Protein AF-A0A652LG22-F1 (afdb_monomer_lite)

Foldseek 3Di:
DVVVVVLVVVLVVLVVVLVVCVVVVPDPQLNVLSVQLNVLSVVLNVLVVCCVVVVNDPVSVVVNVVSVVVNVVSVVSNVVSPDDDPPPPPDDPPDPDVVVVVD

Radius of gyration: 23.36 Å; chains: 1; bounding box: 53×58×50 Å

Sequence (103 aa):
HVHAIAAWVVCALALAMWLVLRVVDAPDDTRARARDLIVVLLAQGGIGYVQYFTGVPEILVAAHMLGSALMWIAVLRLLLSLRERPVTTPGIPAQPDAALASA

Secondary structure (DSSP, 8-state):
-HHHHHHHHHHHHHHHHHHHHHHTT--HHHHHHHHHHHHHHHHHHHHHHHHHHHT--HHHHHHHHHHHHHHHHHHHHHHHHTPPPP--PPPPPPPPPTTTTT-

pLDDT: mean 91.53, std 10.47, range [54.69, 98.44]

Structure (mmCIF, N/CA/C/O backbone):
data_AF-A0A652LG22-F1
#
_entry.id   AF-A0A652LG22-F1
#
loop_
_atom_site.group_PDB
_atom_site.id
_atom_site.type_symbol
_atom_site.label_atom_id
_atom_site.label_alt_id
_atom_site.label_comp_id
_atom_site.label_asym_id
_atom_site.label_entity_id
_atom_site.label_seq_id
_atom_site.pdbx_PDB_ins_code
_atom_site.Cartn_x
_atom_site.Cartn_y
_atom_site.Cartn_z
_atom_site.occupancy
_atom_site.B_iso_or_equiv
_atom_site.auth_seq_id
_atom_site.auth_comp_id
_atom_site.auth_asym_id
_atom_site.auth_atom_id
_atom_site.pdbx_PDB_model_num
ATOM 1 N N . HIS A 1 1 ? 1.494 9.446 16.131 1.00 74.62 1 HIS A N 1
ATOM 2 C CA . HIS A 1 1 ? 1.587 10.325 14.940 1.00 74.62 1 HIS A CA 1
ATOM 3 C C . HIS A 1 1 ? 2.701 9.939 13.966 1.00 74.62 1 HIS A C 1
ATOM 5 O O . HIS A 1 1 ? 2.399 9.822 12.788 1.00 74.62 1 HIS A O 1
ATOM 11 N N . VAL A 1 2 ? 3.939 9.670 14.411 1.00 94.88 2 VAL A N 1
ATOM 12 C CA . VAL A 1 2 ? 5.063 9.280 13.521 1.00 94.88 2 VAL A CA 1
ATOM 13 C C . VAL A 1 2 ? 4.720 8.121 12.578 1.00 94.88 2 VAL A C 1
ATOM 15 O O . VAL A 1 2 ? 4.980 8.209 11.385 1.00 94.88 2 VAL A O 1
ATOM 18 N N . HIS A 1 3 ? 4.070 7.070 13.087 1.00 91.56 3 HIS A N 1
ATOM 19 C CA . HIS A 1 3 ? 3.649 5.934 12.262 1.00 91.56 3 HIS A CA 1
ATOM 20 C C . HIS A 1 3 ? 2.725 6.343 11.103 1.00 91.56 3 HIS A C 1
ATOM 22 O O . HIS A 1 3 ? 2.956 5.948 9.968 1.00 91.56 3 HIS A O 1
ATOM 28 N N . ALA A 1 4 ? 1.717 7.181 11.368 1.00 92.81 4 ALA A N 1
ATOM 29 C CA . ALA A 1 4 ? 0.801 7.653 10.331 1.00 92.81 4 ALA A CA 1
ATOM 30 C C . ALA A 1 4 ? 1.525 8.510 9.281 1.00 92.81 4 ALA A C 1
ATOM 32 O O . ALA A 1 4 ? 1.253 8.378 8.093 1.00 92.81 4 ALA A O 1
ATOM 33 N N . ILE A 1 5 ? 2.486 9.341 9.699 1.00 96.56 5 ILE A N 1
ATOM 34 C CA . ILE A 1 5 ? 3.329 10.112 8.772 1.00 96.56 5 ILE A CA 1
ATOM 35 C C . ILE A 1 5 ? 4.134 9.161 7.881 1.00 96.56 5 ILE A C 1
ATOM 37 O O . ILE A 1 5 ? 4.124 9.314 6.663 1.00 96.56 5 ILE A O 1
ATOM 41 N N . ALA A 1 6 ? 4.780 8.149 8.465 1.00 95.62 6 ALA A N 1
ATOM 42 C CA . ALA A 1 6 ? 5.519 7.146 7.704 1.00 95.62 6 ALA A CA 1
ATOM 43 C C . ALA A 1 6 ? 4.610 6.385 6.721 1.00 95.62 6 ALA A C 1
ATOM 45 O O . ALA A 1 6 ? 4.988 6.198 5.567 1.00 95.62 6 ALA A O 1
ATOM 46 N N . ALA A 1 7 ? 3.395 6.013 7.135 1.00 95.50 7 ALA A N 1
ATOM 47 C CA . ALA A 1 7 ? 2.414 5.362 6.268 1.00 95.50 7 ALA A CA 1
ATOM 48 C C . ALA A 1 7 ? 2.022 6.248 5.072 1.00 95.50 7 ALA A C 1
ATOM 50 O O . ALA A 1 7 ? 2.004 5.774 3.936 1.00 95.50 7 ALA A O 1
ATOM 51 N N . TRP A 1 8 ? 1.784 7.543 5.300 1.00 96.31 8 TRP A N 1
ATOM 52 C CA . TRP A 1 8 ? 1.511 8.503 4.227 1.00 96.31 8 TRP A CA 1
ATOM 53 C C . TRP A 1 8 ? 2.696 8.678 3.276 1.00 96.31 8 TRP A C 1
ATOM 55 O O . TRP A 1 8 ? 2.498 8.692 2.062 1.00 96.31 8 TRP A O 1
ATOM 65 N N . VAL A 1 9 ? 3.924 8.745 3.800 1.00 97.69 9 VAL A N 1
ATOM 66 C CA . VAL A 1 9 ? 5.146 8.790 2.980 1.00 97.69 9 VAL A CA 1
ATOM 67 C C . VAL A 1 9 ? 5.259 7.538 2.110 1.00 97.69 9 VAL A C 1
ATOM 69 O O . VAL A 1 9 ? 5.487 7.656 0.909 1.00 97.69 9 VAL A O 1
ATOM 72 N N . VAL A 1 10 ? 5.032 6.346 2.668 1.00 96.81 10 VAL A N 1
ATOM 73 C CA . VAL A 1 10 ? 5.032 5.088 1.903 1.00 96.81 10 VAL A CA 1
ATOM 74 C C . VAL A 1 10 ? 3.960 5.101 0.812 1.00 96.81 10 VAL A C 1
ATOM 76 O O . VAL A 1 10 ? 4.254 4.725 -0.320 1.00 96.81 10 VAL A O 1
ATOM 79 N N . CYS A 1 11 ? 2.746 5.580 1.102 1.00 97.06 11 CYS A N 1
ATOM 80 C CA . CYS A 1 11 ? 1.683 5.697 0.099 1.00 97.06 11 CYS A CA 1
ATOM 81 C C . CYS A 1 11 ? 2.074 6.645 -1.044 1.00 97.06 11 CYS A C 1
ATOM 83 O O . CYS A 1 11 ? 1.900 6.304 -2.214 1.00 97.06 11 CYS A O 1
ATOM 85 N N . ALA A 1 12 ? 2.639 7.810 -0.716 1.00 97.88 12 ALA A N 1
ATOM 86 C CA . ALA A 1 12 ? 3.085 8.784 -1.706 1.00 97.88 12 ALA A CA 1
ATOM 87 C C . ALA A 1 12 ? 4.227 8.234 -2.576 1.00 97.88 12 ALA A C 1
ATOM 89 O O . ALA A 1 12 ? 4.178 8.349 -3.799 1.00 97.88 12 ALA A O 1
ATOM 90 N N . LEU A 1 13 ? 5.221 7.584 -1.963 1.00 98.06 13 LEU A N 1
ATOM 91 C CA . LEU A 1 13 ? 6.334 6.955 -2.678 1.00 98.06 13 LEU A CA 1
ATOM 92 C C . LEU A 1 13 ? 5.864 5.800 -3.566 1.00 98.06 13 LEU A C 1
ATOM 94 O O . LEU A 1 13 ? 6.316 5.685 -4.702 1.00 98.06 13 LEU A O 1
ATOM 98 N N . ALA A 1 14 ? 4.937 4.969 -3.086 1.00 97.44 14 ALA A N 1
ATOM 99 C CA . ALA A 1 14 ? 4.368 3.888 -3.880 1.00 97.44 14 ALA A CA 1
ATOM 100 C C . ALA A 1 14 ? 3.604 4.432 -5.095 1.00 97.44 14 ALA A C 1
ATOM 102 O O . ALA A 1 14 ? 3.762 3.910 -6.199 1.00 97.44 14 ALA A O 1
ATOM 103 N N . LEU A 1 15 ? 2.814 5.497 -4.915 1.00 97.44 15 LEU A N 1
ATOM 104 C CA . LEU A 1 15 ? 2.093 6.146 -6.009 1.00 97.44 15 LEU A CA 1
ATOM 105 C C . LEU A 1 15 ? 3.063 6.760 -7.026 1.00 97.44 15 LEU A C 1
ATOM 107 O O . LEU A 1 15 ? 2.910 6.534 -8.225 1.00 97.44 15 LEU A O 1
ATOM 111 N N . ALA A 1 16 ? 4.083 7.482 -6.557 1.00 97.88 16 ALA A N 1
ATOM 112 C CA . ALA A 1 16 ? 5.123 8.046 -7.411 1.00 97.88 16 ALA A CA 1
ATOM 113 C C . ALA A 1 16 ? 5.852 6.952 -8.207 1.00 97.88 16 ALA A C 1
ATOM 115 O O . ALA A 1 16 ? 5.991 7.063 -9.421 1.00 97.88 16 ALA A O 1
ATOM 116 N N . MET A 1 17 ? 6.243 5.856 -7.552 1.00 97.25 17 MET A N 1
ATOM 117 C CA . MET A 1 17 ? 6.853 4.697 -8.205 1.00 97.25 17 MET A CA 1
ATOM 118 C C . MET A 1 17 ? 5.926 4.083 -9.260 1.00 97.25 17 MET A C 1
ATOM 120 O O . MET A 1 17 ? 6.370 3.802 -10.371 1.00 97.25 17 MET A O 1
ATOM 124 N N . TRP A 1 18 ? 4.641 3.894 -8.952 1.00 96.62 18 TRP A N 1
ATOM 125 C CA . TRP A 1 18 ? 3.669 3.363 -9.908 1.00 96.62 18 TRP A CA 1
ATOM 126 C C . TRP A 1 18 ? 3.520 4.262 -11.146 1.00 96.62 18 TRP A C 1
ATOM 128 O O . TRP A 1 18 ? 3.469 3.752 -12.266 1.00 96.62 18 TRP A O 1
ATOM 138 N N . LEU A 1 19 ? 3.516 5.587 -10.965 1.00 96.88 19 LEU A N 1
ATOM 139 C CA . LEU A 1 19 ? 3.514 6.550 -12.069 1.00 96.88 19 LEU A CA 1
ATOM 140 C C . LEU A 1 19 ? 4.806 6.477 -12.891 1.00 96.88 19 LEU A C 1
ATOM 142 O O . LEU A 1 19 ? 4.741 6.433 -14.114 1.00 96.88 19 LEU A O 1
ATOM 146 N N . VAL A 1 20 ? 5.971 6.392 -12.246 1.00 96.94 20 VAL A N 1
ATOM 147 C CA . VAL A 1 20 ? 7.256 6.236 -12.948 1.00 96.94 20 VAL A CA 1
ATOM 148 C C . VAL A 1 20 ? 7.263 4.957 -13.785 1.00 96.94 20 VAL A C 1
ATOM 150 O O . VAL A 1 20 ? 7.593 5.015 -14.963 1.00 96.94 20 VAL A O 1
ATOM 153 N N . LEU A 1 21 ? 6.816 3.824 -13.231 1.00 95.62 21 LEU A N 1
ATOM 154 C CA . LEU A 1 21 ? 6.716 2.548 -13.954 1.00 95.62 21 LEU A CA 1
ATOM 155 C C . LEU A 1 21 ? 5.772 2.614 -15.166 1.00 95.62 21 LEU A C 1
ATOM 157 O O . LEU A 1 21 ? 5.969 1.879 -16.133 1.00 95.62 21 LEU A O 1
ATOM 161 N N . ARG A 1 22 ? 4.751 3.481 -15.123 1.00 92.94 22 ARG A N 1
ATOM 162 C CA . ARG A 1 22 ? 3.872 3.773 -16.265 1.00 92.94 22 ARG A CA 1
ATOM 163 C C . ARG A 1 22 ? 4.564 4.634 -17.317 1.00 92.94 22 ARG A C 1
ATOM 165 O O . ARG A 1 22 ? 4.372 4.379 -18.493 1.00 92.94 22 ARG A O 1
ATOM 172 N N . VAL A 1 23 ? 5.341 5.630 -16.897 1.00 96.19 23 VAL A N 1
ATOM 173 C CA . VAL A 1 23 ? 6.037 6.564 -17.798 1.00 96.19 23 VAL A CA 1
ATOM 174 C C . VAL A 1 23 ? 7.200 5.896 -18.531 1.00 96.19 23 VAL A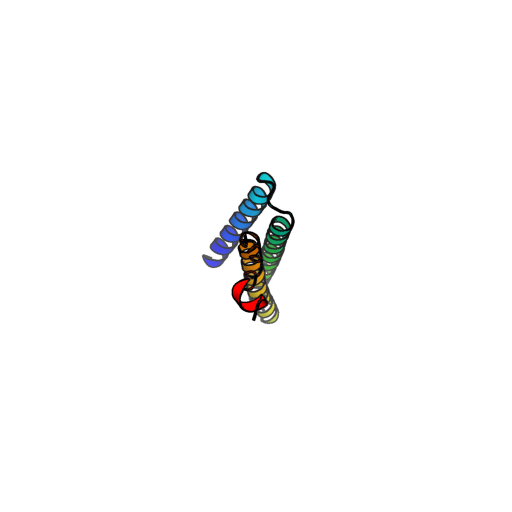 C 1
ATOM 176 O O . VAL A 1 23 ? 7.432 6.202 -19.693 1.00 96.19 23 VAL A O 1
ATOM 179 N N . VAL A 1 24 ? 7.928 4.988 -17.875 1.00 94.94 24 VAL A N 1
ATOM 180 C CA . VAL A 1 24 ? 9.079 4.282 -18.475 1.00 94.94 24 VAL A CA 1
ATOM 181 C C . VAL A 1 24 ? 8.692 3.001 -19.221 1.00 94.94 24 VAL A C 1
ATOM 183 O O . VAL A 1 24 ? 9.566 2.207 -19.551 1.00 94.94 24 VAL A O 1
ATOM 186 N N . ASP A 1 25 ? 7.394 2.758 -19.426 1.00 90.31 25 ASP A N 1
ATOM 187 C CA . ASP A 1 25 ? 6.866 1.560 -20.087 1.00 90.31 25 ASP A CA 1
ATOM 188 C C . ASP A 1 25 ? 7.405 0.231 -19.514 1.00 90.31 25 ASP A C 1
ATOM 190 O O . ASP A 1 25 ? 7.656 -0.734 -20.236 1.00 90.31 25 ASP A O 1
ATOM 194 N N . ALA A 1 26 ? 7.530 0.141 -18.182 1.00 92.25 26 ALA A N 1
ATOM 195 C CA . ALA A 1 26 ? 8.015 -1.065 -17.504 1.00 92.25 26 ALA A CA 1
ATOM 196 C C . ALA A 1 26 ? 7.148 -2.299 -17.827 1.00 92.25 26 ALA A C 1
ATOM 198 O O . ALA A 1 26 ? 5.948 -2.132 -18.034 1.00 92.25 26 ALA A O 1
ATOM 199 N N . PRO A 1 27 ? 7.675 -3.538 -17.790 1.00 93.44 27 PRO A N 1
ATOM 200 C CA . PRO A 1 27 ? 6.914 -4.741 -18.139 1.00 93.44 27 PRO A CA 1
ATOM 201 C C . PRO A 1 27 ? 5.544 -4.847 -17.446 1.00 93.44 27 PRO A C 1
ATOM 203 O O . PRO A 1 27 ? 5.393 -4.471 -16.279 1.00 93.44 27 PRO A O 1
ATOM 206 N N . ASP A 1 28 ? 4.553 -5.410 -18.146 1.00 93.06 28 ASP A N 1
ATOM 207 C CA . ASP A 1 28 ? 3.173 -5.528 -17.651 1.00 93.06 28 ASP A CA 1
ATOM 208 C C . ASP A 1 28 ? 3.065 -6.217 -16.287 1.00 93.06 28 ASP A C 1
ATOM 210 O O . ASP A 1 28 ? 2.313 -5.745 -15.430 1.00 93.06 28 ASP A O 1
ATOM 214 N N . ASP A 1 29 ? 3.844 -7.281 -16.047 1.00 94.06 29 ASP A N 1
ATOM 215 C CA . ASP A 1 29 ? 3.845 -7.967 -14.747 1.00 94.06 29 ASP A CA 1
ATOM 216 C C . ASP A 1 29 ? 4.295 -7.018 -13.626 1.00 94.06 29 ASP A C 1
ATOM 218 O O . ASP A 1 29 ? 3.597 -6.888 -12.622 1.00 94.06 29 ASP A O 1
ATOM 222 N N . THR A 1 30 ? 5.374 -6.252 -13.824 1.00 95.50 30 THR A N 1
ATOM 223 C CA . THR A 1 30 ? 5.860 -5.265 -12.844 1.00 95.50 30 THR A CA 1
ATOM 224 C C . THR A 1 30 ? 4.821 -4.180 -12.561 1.00 95.50 30 THR A C 1
ATOM 226 O O . THR A 1 30 ? 4.574 -3.844 -11.399 1.00 95.50 30 THR A O 1
ATOM 229 N N . ARG A 1 31 ? 4.144 -3.660 -13.593 1.00 95.31 31 ARG A N 1
ATOM 230 C CA . ARG A 1 31 ? 3.062 -2.675 -13.411 1.00 95.31 31 ARG A CA 1
ATOM 231 C C . ARG A 1 31 ? 1.874 -3.260 -12.649 1.00 95.31 31 ARG A C 1
ATOM 233 O O . ARG A 1 31 ? 1.283 -2.564 -11.818 1.00 95.31 31 ARG A O 1
ATOM 240 N N . ALA A 1 32 ? 1.534 -4.524 -12.902 1.00 96.31 32 ALA A N 1
ATOM 241 C CA . ALA A 1 32 ? 0.492 -5.231 -12.166 1.00 96.31 32 ALA A CA 1
ATOM 242 C C . ALA A 1 32 ? 0.871 -5.405 -10.686 1.00 96.31 32 ALA A C 1
ATOM 244 O O . ALA A 1 32 ? 0.060 -5.074 -9.823 1.00 96.31 32 ALA A O 1
ATOM 245 N N 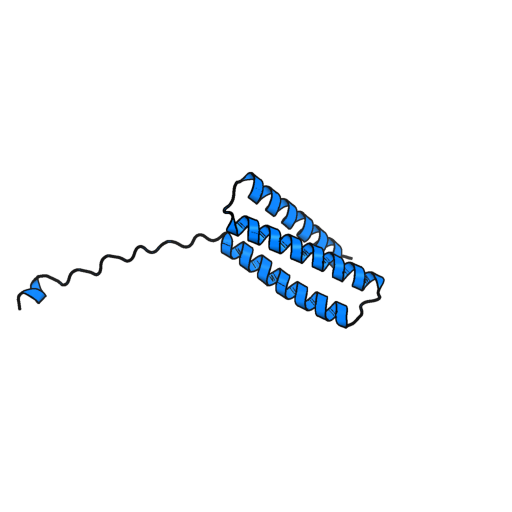. ARG A 1 33 ? 2.114 -5.806 -10.371 1.00 97.62 33 ARG A N 1
ATOM 246 C CA . ARG A 1 33 ? 2.599 -5.899 -8.977 1.00 97.62 33 ARG A CA 1
ATOM 247 C C . ARG A 1 33 ? 2.567 -4.557 -8.255 1.00 97.62 33 ARG A C 1
ATOM 249 O O . ARG A 1 33 ? 2.144 -4.496 -7.103 1.00 97.62 33 ARG A O 1
ATOM 256 N N . ALA A 1 34 ? 2.968 -3.482 -8.930 1.00 97.50 34 ALA A N 1
ATOM 257 C CA . ALA A 1 34 ? 2.919 -2.141 -8.360 1.00 97.50 34 ALA A CA 1
ATOM 258 C C . ALA A 1 34 ? 1.477 -1.702 -8.064 1.00 97.50 34 ALA A C 1
ATOM 260 O O . ALA A 1 34 ? 1.208 -1.165 -6.992 1.00 97.50 34 ALA A O 1
ATOM 261 N N . ARG A 1 35 ? 0.527 -1.988 -8.965 1.00 97.25 35 ARG A N 1
ATOM 262 C CA . ARG A 1 35 ? -0.904 -1.749 -8.716 1.00 97.25 35 ARG A CA 1
ATOM 263 C C . ARG A 1 35 ? -1.402 -2.546 -7.506 1.00 97.25 35 ARG A C 1
ATOM 265 O O . ARG A 1 35 ? -2.102 -1.982 -6.670 1.00 97.25 35 ARG A O 1
ATOM 272 N N . ASP A 1 36 ? -1.051 -3.826 -7.403 1.00 98.00 36 ASP A N 1
ATOM 273 C CA . ASP A 1 36 ? -1.479 -4.675 -6.285 1.00 98.00 36 ASP A CA 1
ATOM 274 C C . ASP A 1 36 ? -0.977 -4.113 -4.939 1.00 98.00 36 ASP A C 1
ATOM 276 O O . ASP A 1 36 ? -1.744 -4.042 -3.979 1.00 98.00 36 ASP A O 1
ATOM 280 N N . LEU A 1 37 ? 0.269 -3.619 -4.881 1.00 98.19 37 LEU A N 1
ATOM 281 C CA . LEU A 1 37 ? 0.810 -2.936 -3.698 1.00 98.19 37 LEU A CA 1
ATOM 282 C C . LEU A 1 37 ? -0.006 -1.686 -3.320 1.00 98.19 37 LEU A C 1
ATOM 284 O O . LEU A 1 37 ? -0.312 -1.501 -2.143 1.00 98.19 37 LEU A O 1
ATOM 288 N N . ILE A 1 38 ? -0.397 -0.856 -4.294 1.00 98.25 38 ILE A N 1
ATOM 289 C CA . ILE A 1 38 ? -1.240 0.329 -4.048 1.00 98.25 38 ILE A CA 1
ATOM 290 C C . ILE A 1 38 ? -2.589 -0.066 -3.450 1.00 98.25 38 ILE A C 1
ATOM 292 O O . ILE A 1 38 ? -3.018 0.532 -2.465 1.00 98.25 38 ILE A O 1
ATOM 296 N N . VAL A 1 39 ? -3.249 -1.085 -4.006 1.00 98.25 39 VAL A N 1
ATOM 297 C CA . VAL A 1 39 ? -4.544 -1.560 -3.496 1.00 98.25 39 VAL A CA 1
ATOM 298 C C . VAL A 1 39 ? -4.420 -2.010 -2.040 1.00 98.25 39 VAL A C 1
ATOM 300 O O . VAL A 1 39 ? -5.242 -1.622 -1.209 1.00 98.25 39 VAL A O 1
ATOM 303 N N . VAL A 1 40 ? -3.371 -2.771 -1.709 1.00 98.19 40 VAL A N 1
ATOM 304 C CA . VAL A 1 40 ? -3.126 -3.229 -0.334 1.00 98.19 40 VAL A CA 1
ATOM 305 C C . VAL A 1 40 ? -2.850 -2.054 0.607 1.00 98.19 40 VAL A C 1
ATOM 307 O O . VAL A 1 40 ? -3.409 -2.025 1.701 1.00 98.19 40 VAL A O 1
ATOM 310 N N . LEU A 1 41 ? -2.045 -1.067 0.194 1.00 98.00 4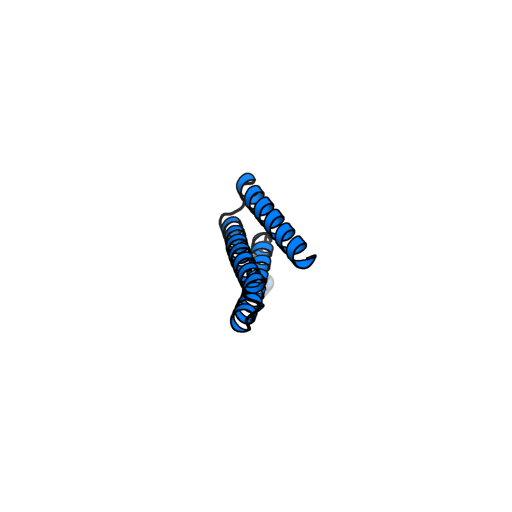1 LEU A N 1
ATOM 311 C CA . LEU A 1 41 ? -1.758 0.128 0.999 1.00 98.00 41 LEU A CA 1
ATOM 312 C C . LEU A 1 41 ? -3.015 0.958 1.279 1.00 98.00 41 LEU A C 1
ATOM 314 O O . LEU A 1 41 ? -3.220 1.382 2.413 1.00 98.00 41 LEU A O 1
ATOM 318 N N . LEU A 1 42 ? -3.873 1.162 0.276 1.00 97.62 42 LEU A N 1
ATOM 319 C CA . LEU A 1 42 ? -5.121 1.913 0.441 1.00 97.62 42 LEU A CA 1
ATOM 320 C C . LEU A 1 42 ? -6.106 1.182 1.357 1.00 97.62 42 LEU A C 1
ATOM 322 O O . LEU A 1 42 ? -6.676 1.801 2.257 1.00 97.62 42 LEU A O 1
ATOM 326 N N . ALA A 1 43 ? -6.264 -0.132 1.172 1.00 98.06 43 ALA A N 1
ATOM 327 C CA . ALA A 1 43 ? -7.062 -0.958 2.073 1.00 98.06 43 ALA A CA 1
ATOM 328 C C . ALA A 1 43 ? -6.525 -0.870 3.507 1.00 98.06 43 ALA A C 1
ATOM 330 O O . ALA A 1 43 ? -7.300 -0.709 4.450 1.00 98.06 43 ALA A O 1
ATOM 331 N N . GLN A 1 44 ? -5.199 -0.894 3.668 1.00 98.00 44 GLN A N 1
ATOM 332 C CA . GLN A 1 44 ? -4.581 -0.785 4.978 1.00 98.00 44 GLN A CA 1
ATOM 333 C C . GLN A 1 44 ? -4.765 0.568 5.651 1.00 98.00 44 GLN A C 1
ATOM 335 O O . GLN A 1 44 ? -5.133 0.638 6.824 1.00 98.00 44 GLN A O 1
ATOM 340 N N . GLY A 1 45 ? -4.549 1.650 4.904 1.00 97.12 45 GLY A N 1
ATOM 341 C CA . GLY A 1 45 ? -4.830 2.998 5.382 1.00 97.12 45 GLY A CA 1
ATOM 342 C C . GLY A 1 45 ? -6.275 3.104 5.866 1.00 97.12 45 GLY A C 1
ATOM 343 O O . GLY A 1 45 ? -6.515 3.582 6.972 1.00 97.12 45 GLY A O 1
ATOM 344 N N . GLY A 1 46 ? -7.222 2.560 5.093 1.00 97.62 46 GLY A N 1
ATOM 345 C CA . GLY A 1 46 ? -8.631 2.466 5.475 1.00 97.62 46 GLY A CA 1
ATOM 346 C C . GLY A 1 46 ? -8.850 1.735 6.802 1.00 97.62 46 GLY A C 1
ATOM 347 O O . GLY A 1 46 ? -9.455 2.303 7.710 1.00 97.62 46 GLY A O 1
ATOM 348 N N . ILE A 1 47 ? -8.320 0.515 6.956 1.00 98.00 47 ILE A N 1
ATOM 349 C CA . ILE A 1 47 ? -8.436 -0.258 8.206 1.00 98.00 47 ILE A CA 1
ATOM 350 C C . ILE A 1 47 ? -7.831 0.517 9.383 1.00 98.00 47 ILE A C 1
ATOM 352 O O . ILE A 1 47 ? -8.469 0.623 10.428 1.00 98.00 47 ILE A O 1
ATOM 356 N N . GLY A 1 48 ? -6.644 1.105 9.212 1.00 96.81 48 GLY A N 1
ATOM 357 C CA . GLY A 1 48 ? -5.983 1.905 10.246 1.00 96.81 48 GLY A CA 1
ATOM 358 C C . GLY A 1 48 ? -6.799 3.127 10.680 1.00 96.81 48 GLY A C 1
ATOM 359 O O . GLY A 1 48 ? -6.898 3.410 11.874 1.00 96.81 48 GLY A O 1
ATOM 360 N N . TYR A 1 49 ? -7.447 3.823 9.739 1.00 96.50 49 TYR A N 1
ATOM 361 C CA . TYR A 1 49 ? -8.360 4.921 10.066 1.00 96.50 49 TYR A CA 1
ATOM 362 C C . TYR A 1 49 ? -9.595 4.433 10.819 1.00 96.50 49 TYR A C 1
ATOM 364 O O . TYR A 1 49 ? -9.953 5.019 11.840 1.00 96.50 49 TYR A O 1
ATOM 372 N N . VAL A 1 50 ? -10.224 3.343 10.370 1.00 97.56 50 VAL A N 1
ATOM 373 C CA . VAL A 1 50 ? -11.374 2.771 11.081 1.00 97.56 50 VAL A CA 1
ATOM 374 C C . VAL A 1 50 ? -10.966 2.371 12.498 1.00 97.56 50 VAL A C 1
ATOM 376 O O . VAL A 1 50 ? -11.673 2.721 13.436 1.00 97.56 50 VAL A O 1
ATOM 379 N N . GLN A 1 51 ? -9.810 1.732 12.697 1.00 96.75 51 GLN A N 1
ATOM 380 C CA . GLN A 1 51 ? -9.290 1.417 14.033 1.00 96.75 51 GLN A CA 1
ATOM 381 C C . GLN A 1 51 ? -9.091 2.660 14.898 1.00 96.75 51 GLN A C 1
ATOM 383 O O . GLN A 1 51 ? -9.473 2.650 16.066 1.00 96.75 51 GLN A O 1
ATOM 388 N N . TYR A 1 52 ? -8.511 3.723 14.336 1.00 94.81 52 TYR A N 1
ATOM 389 C CA . TYR A 1 52 ? -8.300 4.978 15.051 1.00 94.81 52 TYR A CA 1
ATOM 390 C C . TYR A 1 52 ? -9.622 5.566 15.564 1.00 94.81 52 TYR A C 1
ATOM 392 O O . TYR A 1 52 ? -9.711 5.938 16.731 1.00 94.81 52 TYR A O 1
ATOM 400 N N . PHE A 1 53 ? -10.663 5.592 14.726 1.00 96.94 53 PHE A N 1
ATOM 401 C CA . PHE A 1 53 ? -11.966 6.152 15.101 1.00 96.94 53 PHE A CA 1
ATOM 402 C C . PHE A 1 53 ? -12.831 5.217 15.954 1.00 96.94 53 PHE A C 1
ATOM 404 O O . PHE A 1 53 ? -13.663 5.694 16.719 1.00 96.94 53 PHE A O 1
ATOM 411 N N . THR A 1 54 ? -12.648 3.900 15.843 1.00 97.00 54 THR A N 1
ATOM 412 C CA . THR A 1 54 ? -13.436 2.897 16.587 1.00 97.00 54 THR A CA 1
ATOM 413 C C . THR A 1 54 ? -12.784 2.456 17.898 1.00 97.00 54 THR A C 1
ATOM 415 O O . THR A 1 54 ? -13.350 1.627 18.603 1.00 97.00 54 THR A O 1
ATOM 418 N N . GLY A 1 55 ? -11.616 3.006 18.251 1.00 94.56 55 GLY A N 1
ATOM 419 C CA . GLY A 1 55 ? -10.936 2.683 19.506 1.00 94.56 55 GLY A CA 1
ATOM 420 C C . GLY A 1 55 ? -10.249 1.316 19.500 1.00 94.56 55 GLY A C 1
ATOM 421 O O . GLY A 1 55 ? -10.284 0.618 20.505 1.00 94.56 55 GLY A O 1
ATOM 422 N N . VAL A 1 56 ? -9.611 0.950 18.383 1.00 94.81 56 VAL A N 1
ATOM 423 C CA . VAL A 1 56 ? -8.769 -0.255 18.202 1.00 94.81 56 VAL A CA 1
ATOM 424 C C . VAL A 1 56 ? -9.430 -1.598 18.576 1.00 94.81 56 VAL A C 1
ATOM 426 O O . VAL A 1 56 ? -8.889 -2.352 19.384 1.00 94.81 56 VAL A O 1
ATOM 429 N N . PRO A 1 57 ? -10.559 -1.974 17.944 1.00 95.81 57 PRO A N 1
ATOM 430 C CA . PRO A 1 57 ? -11.186 -3.273 18.180 1.00 95.81 57 PRO A CA 1
ATOM 431 C C . PRO A 1 57 ? -10.312 -4.433 17.674 1.00 95.81 57 PRO A C 1
ATOM 433 O O . PRO A 1 57 ? -9.711 -4.365 16.598 1.00 95.81 57 PRO A O 1
ATOM 436 N N . GLU A 1 58 ? -10.296 -5.533 18.428 1.00 97.06 58 GLU A N 1
ATOM 437 C CA . GLU A 1 58 ? -9.384 -6.675 18.245 1.00 97.06 58 GLU A CA 1
ATOM 438 C C . GLU A 1 58 ? -9.463 -7.311 16.848 1.00 97.06 58 GLU A C 1
ATOM 440 O O . GLU A 1 58 ? -8.437 -7.607 16.237 1.00 97.06 58 GLU A O 1
ATOM 445 N N . ILE A 1 59 ? -10.670 -7.463 16.292 1.00 97.56 59 ILE A N 1
ATOM 446 C CA . ILE A 1 59 ? -10.871 -8.041 14.951 1.00 97.56 59 ILE A CA 1
ATOM 447 C C . ILE A 1 59 ? -10.221 -7.163 13.873 1.00 97.56 59 ILE A C 1
ATOM 449 O O . ILE A 1 59 ? -9.582 -7.679 12.954 1.00 97.56 59 ILE A O 1
ATOM 453 N N . LEU A 1 60 ? -10.334 -5.835 13.992 1.00 97.50 60 LEU A N 1
ATOM 454 C CA . LEU A 1 60 ? -9.671 -4.927 13.058 1.00 97.50 60 LEU A CA 1
ATOM 455 C C . LEU A 1 60 ? -8.158 -4.926 13.258 1.00 97.50 60 LEU A C 1
ATOM 457 O O . LEU A 1 60 ? -7.440 -4.789 12.277 1.00 97.50 60 LEU A O 1
ATOM 461 N N . VAL A 1 61 ? -7.662 -5.124 14.486 1.00 98.06 61 VAL A N 1
ATOM 462 C CA . VAL A 1 61 ? -6.226 -5.333 14.733 1.00 98.06 61 VAL A CA 1
ATOM 463 C C . VAL A 1 61 ? -5.740 -6.582 14.011 1.00 98.06 61 VAL A C 1
ATOM 465 O O . VAL A 1 61 ? -4.750 -6.501 13.290 1.00 98.06 61 VAL A O 1
ATOM 468 N N . ALA A 1 62 ? -6.448 -7.707 14.120 1.00 98.06 62 ALA A N 1
ATOM 469 C CA . ALA A 1 62 ? -6.096 -8.930 13.402 1.00 98.06 62 ALA A CA 1
ATOM 470 C C . ALA A 1 62 ? -6.111 -8.725 11.877 1.00 98.06 62 ALA A C 1
ATOM 472 O O . ALA A 1 62 ? -5.159 -9.106 11.193 1.00 98.06 62 ALA A O 1
ATOM 473 N N . ALA A 1 63 ? -7.142 -8.058 11.349 1.00 98.25 63 ALA A N 1
ATOM 474 C CA . ALA A 1 63 ? -7.219 -7.704 9.933 1.00 98.25 63 ALA A CA 1
ATOM 475 C C . ALA A 1 63 ? -6.066 -6.778 9.506 1.00 98.25 63 ALA A C 1
ATOM 477 O O . ALA A 1 63 ? -5.470 -6.980 8.448 1.00 98.25 63 ALA A O 1
ATOM 478 N N . HIS A 1 64 ? -5.703 -5.807 10.347 1.00 97.62 64 HIS A N 1
ATOM 479 C CA . HIS A 1 64 ? -4.577 -4.913 10.108 1.00 97.62 64 HIS A CA 1
ATOM 480 C C . HIS A 1 64 ? -3.247 -5.684 10.133 1.00 97.62 64 HIS A C 1
ATOM 482 O O . HIS A 1 64 ? -2.417 -5.515 9.253 1.00 97.62 64 HIS A O 1
ATOM 488 N N . MET A 1 65 ? -3.026 -6.597 11.073 1.00 98.00 65 MET A N 1
ATOM 489 C CA . MET A 1 65 ? -1.792 -7.393 11.100 1.00 98.00 65 MET A CA 1
ATOM 490 C C . MET A 1 65 ? -1.688 -8.332 9.891 1.00 98.00 65 MET A C 1
ATOM 492 O O . MET A 1 65 ? -0.630 -8.417 9.263 1.00 98.00 65 MET A O 1
ATOM 496 N N . LEU A 1 66 ? -2.796 -8.963 9.491 1.00 98.12 66 LEU A N 1
ATOM 497 C CA . LEU A 1 66 ? -2.858 -9.759 8.265 1.00 98.12 66 LEU A CA 1
ATOM 498 C C . LEU A 1 66 ? -2.542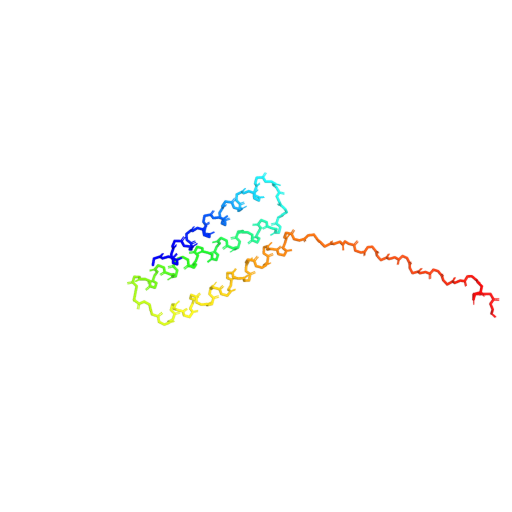 -8.906 7.030 1.00 98.12 66 LEU A C 1
ATOM 500 O O . LEU A 1 66 ? -1.707 -9.283 6.207 1.00 98.12 66 LEU A O 1
ATOM 504 N N . GLY A 1 67 ? -3.163 -7.733 6.907 1.00 98.19 67 GLY A N 1
ATOM 505 C CA . GLY A 1 67 ? -2.892 -6.823 5.800 1.00 98.19 67 GLY A CA 1
ATOM 506 C C . GLY A 1 67 ? -1.442 -6.324 5.789 1.00 98.19 67 GLY A C 1
ATOM 507 O O . GLY A 1 67 ? -0.886 -6.135 4.713 1.00 98.19 67 GLY A O 1
ATOM 508 N N . SER A 1 68 ? -0.787 -6.157 6.948 1.00 97.75 68 SER A N 1
ATOM 509 C CA . SER A 1 68 ? 0.649 -5.836 7.014 1.00 97.75 68 SER A CA 1
ATOM 510 C C . SER A 1 68 ? 1.521 -6.969 6.462 1.00 97.75 68 SER A C 1
ATOM 512 O O . SER A 1 68 ? 2.497 -6.703 5.760 1.00 97.75 68 SER A O 1
ATOM 514 N N . ALA A 1 69 ? 1.160 -8.231 6.714 1.00 98.44 69 ALA A N 1
ATOM 515 C CA . ALA A 1 69 ? 1.845 -9.374 6.109 1.00 98.44 69 ALA A CA 1
ATOM 516 C C . ALA A 1 69 ? 1.644 -9.408 4.582 1.00 98.44 69 ALA A C 1
ATOM 518 O O . ALA A 1 69 ? 2.606 -9.578 3.830 1.00 98.44 69 ALA A O 1
ATOM 519 N N . LEU A 1 70 ? 0.417 -9.169 4.107 1.00 98.25 70 LEU A N 1
ATOM 520 C CA . LEU A 1 70 ? 0.111 -9.083 2.674 1.00 98.25 70 LEU A CA 1
ATOM 521 C C . LEU A 1 70 ? 0.836 -7.916 1.989 1.00 98.25 70 LEU A C 1
ATOM 523 O O . LEU A 1 70 ? 1.319 -8.073 0.869 1.00 98.25 70 LEU A O 1
ATOM 527 N N . MET A 1 71 ? 0.968 -6.774 2.667 1.00 98.31 71 MET A N 1
ATOM 528 C CA . MET A 1 71 ? 1.749 -5.631 2.191 1.00 98.31 71 MET A CA 1
ATOM 529 C C . MET A 1 71 ? 3.206 -6.037 1.962 1.00 98.31 71 MET A C 1
ATOM 531 O O . MET A 1 71 ? 3.748 -5.774 0.891 1.00 98.31 71 MET A O 1
ATOM 535 N N . TRP A 1 72 ? 3.830 -6.729 2.918 1.00 98.38 72 TRP A N 1
ATOM 536 C CA . TRP A 1 72 ? 5.196 -7.229 2.752 1.00 98.38 72 TRP A CA 1
ATOM 537 C C . TRP A 1 72 ? 5.326 -8.216 1.595 1.00 98.38 72 TRP A C 1
ATOM 539 O O . TRP A 1 72 ? 6.268 -8.117 0.811 1.00 98.38 72 TRP A O 1
ATOM 549 N N . ILE A 1 73 ? 4.360 -9.121 1.428 1.00 98.44 73 ILE A N 1
ATOM 550 C CA . ILE A 1 73 ? 4.324 -10.021 0.271 1.00 98.44 73 ILE A CA 1
ATOM 551 C C . ILE A 1 73 ? 4.253 -9.214 -1.034 1.00 98.44 73 ILE A C 1
ATOM 553 O O . ILE A 1 73 ? 5.002 -9.505 -1.964 1.00 98.44 73 ILE A O 1
ATOM 557 N N . ALA A 1 74 ? 3.404 -8.187 -1.116 1.00 98.25 74 ALA A N 1
ATOM 558 C CA . ALA A 1 74 ? 3.288 -7.338 -2.301 1.00 98.25 74 ALA A CA 1
ATOM 559 C C . ALA A 1 74 ? 4.591 -6.574 -2.600 1.00 98.25 74 ALA A C 1
ATOM 561 O O . ALA A 1 74 ? 5.035 -6.559 -3.749 1.00 98.25 74 ALA A O 1
ATOM 562 N N . VAL A 1 75 ? 5.247 -6.023 -1.570 1.00 98.06 75 VAL A N 1
ATOM 563 C CA . VAL A 1 75 ? 6.568 -5.376 -1.680 1.00 98.06 75 VAL A CA 1
ATOM 564 C C . VAL A 1 75 ? 7.605 -6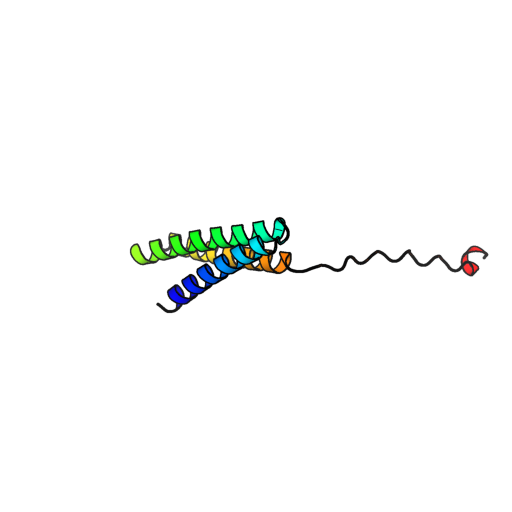.349 -2.233 1.00 98.06 75 VAL A C 1
ATOM 566 O O . VAL A 1 75 ? 8.298 -6.024 -3.194 1.00 98.06 75 VAL A O 1
ATOM 569 N N . LEU A 1 76 ? 7.694 -7.557 -1.672 1.00 98.12 76 LEU A N 1
ATOM 570 C CA . LEU A 1 76 ? 8.658 -8.562 -2.120 1.00 98.12 76 LEU A CA 1
ATOM 571 C C . LEU A 1 76 ? 8.373 -9.023 -3.550 1.00 98.12 76 LEU A C 1
ATOM 573 O O . LEU A 1 76 ? 9.301 -9.167 -4.338 1.00 98.12 76 LEU A O 1
ATOM 577 N N . ARG A 1 77 ? 7.103 -9.217 -3.919 1.00 97.25 77 ARG A N 1
ATOM 578 C CA . ARG A 1 77 ? 6.724 -9.585 -5.292 1.00 97.25 77 ARG A CA 1
ATOM 579 C C . ARG A 1 77 ? 7.102 -8.502 -6.296 1.00 97.25 77 ARG A C 1
ATOM 581 O O . ARG A 1 77 ? 7.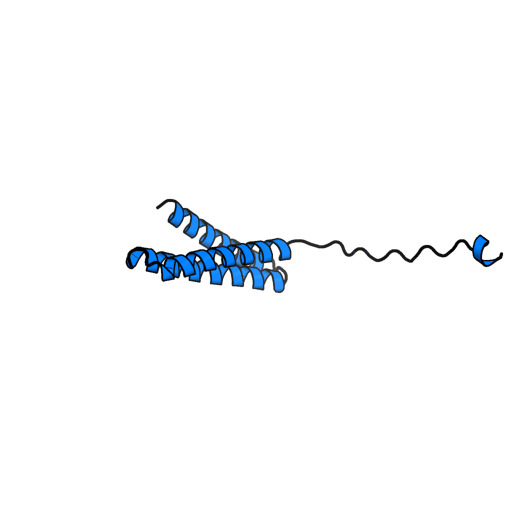610 -8.842 -7.357 1.00 97.25 77 ARG A O 1
ATOM 588 N N . LEU A 1 78 ? 6.883 -7.230 -5.960 1.00 96.94 78 LEU A N 1
ATOM 589 C CA . LEU A 1 78 ? 7.305 -6.109 -6.797 1.00 96.94 78 LEU A CA 1
ATOM 590 C C . LEU A 1 78 ? 8.833 -6.037 -6.900 1.00 96.94 78 LEU A C 1
ATOM 592 O O . LEU A 1 78 ? 9.373 -5.938 -7.993 1.00 96.94 78 LEU A O 1
ATOM 596 N N . LEU A 1 79 ? 9.547 -6.150 -5.779 1.00 96.31 79 LEU A N 1
ATOM 597 C CA . LEU A 1 79 ? 11.010 -6.143 -5.778 1.00 96.31 79 LEU A CA 1
ATOM 598 C C . LEU A 1 79 ? 11.583 -7.272 -6.647 1.00 96.31 79 LEU A C 1
ATOM 600 O O . LEU A 1 79 ? 12.531 -7.064 -7.399 1.00 96.31 79 LEU A O 1
ATOM 604 N N . LEU A 1 80 ? 11.006 -8.470 -6.552 1.00 95.81 80 LEU A N 1
ATOM 605 C CA . LEU A 1 80 ? 11.436 -9.623 -7.335 1.00 95.81 80 LEU A CA 1
ATOM 606 C C . LEU A 1 80 ? 11.073 -9.498 -8.820 1.00 95.81 80 LEU A C 1
ATOM 608 O O . LEU A 1 80 ? 11.819 -10.030 -9.636 1.00 95.81 80 LEU A O 1
ATOM 612 N N . SER A 1 81 ? 9.999 -8.787 -9.185 1.00 94.62 81 SER A N 1
ATOM 613 C CA . SER A 1 81 ? 9.656 -8.539 -10.596 1.00 94.62 81 SER A CA 1
ATOM 614 C C . SER A 1 81 ? 10.605 -7.543 -11.272 1.00 94.62 81 SER A C 1
ATOM 616 O O . SER A 1 81 ? 10.707 -7.522 -12.494 1.00 94.62 81 SER A O 1
ATOM 618 N N . LEU A 1 82 ? 11.323 -6.736 -10.485 1.00 92.25 82 LEU A N 1
ATOM 619 C CA . LEU A 1 82 ? 12.368 -5.830 -10.971 1.00 92.25 82 LEU A CA 1
ATOM 620 C C . LEU A 1 82 ? 13.722 -6.526 -11.175 1.00 92.25 82 LEU A C 1
ATOM 622 O O . LEU A 1 82 ? 14.644 -5.914 -11.710 1.00 92.25 82 LEU A O 1
ATOM 626 N N . ARG A 1 83 ? 13.881 -7.783 -10.738 1.00 90.62 83 ARG A N 1
ATOM 627 C CA . ARG A 1 83 ? 15.131 -8.527 -10.929 1.00 90.62 83 ARG A CA 1
ATOM 628 C C . ARG A 1 83 ? 15.134 -9.239 -12.274 1.00 90.62 83 ARG A C 1
ATOM 630 O O . ARG A 1 83 ? 14.311 -10.114 -12.525 1.00 90.62 83 ARG A O 1
ATOM 637 N N . GLU A 1 84 ? 16.150 -8.960 -13.078 1.00 79.44 84 GLU A N 1
ATOM 638 C CA . GLU A 1 84 ? 16.480 -9.788 -14.233 1.00 79.44 84 GLU A CA 1
ATOM 639 C C . GLU A 1 84 ? 17.160 -11.080 -13.768 1.00 79.44 84 GLU A C 1
ATOM 641 O O . GLU A 1 84 ? 18.075 -11.070 -12.938 1.00 79.44 84 GLU A O 1
ATOM 646 N N . ARG A 1 85 ? 16.701 -12.221 -14.289 1.00 77.25 85 ARG A N 1
ATOM 647 C CA . ARG A 1 85 ? 17.365 -13.510 -14.090 1.00 77.25 85 ARG A CA 1
ATOM 648 C C . ARG A 1 85 ? 18.206 -13.798 -15.335 1.00 77.25 85 ARG A C 1
ATOM 650 O O . ARG A 1 85 ? 17.612 -13.920 -16.406 1.00 77.25 85 ARG A O 1
ATOM 657 N N . PRO A 1 86 ? 19.540 -13.942 -15.221 1.00 76.00 86 PRO A N 1
ATOM 658 C CA . PRO A 1 86 ? 20.358 -14.361 -16.349 1.00 76.00 86 PRO A CA 1
ATOM 659 C C . PRO A 1 86 ? 19.831 -15.695 -16.869 1.00 76.00 86 PRO A C 1
ATOM 661 O O . PRO A 1 86 ? 19.746 -16.668 -16.115 1.00 76.00 86 PRO A O 1
ATOM 664 N N . VAL A 1 87 ? 19.447 -15.739 -18.142 1.00 76.56 87 VAL A N 1
ATOM 665 C CA . VAL A 1 87 ? 19.140 -17.005 -18.803 1.00 76.56 87 VAL A CA 1
ATOM 666 C C . VAL A 1 87 ? 20.468 -17.731 -18.941 1.00 76.56 87 VAL A C 1
ATOM 668 O O . VAL A 1 87 ? 21.311 -17.362 -19.754 1.00 76.56 87 VAL A O 1
ATOM 671 N N . THR A 1 88 ? 20.695 -18.736 -18.099 1.00 77.38 88 THR A N 1
ATOM 672 C CA . THR A 1 88 ? 21.806 -19.658 -18.303 1.00 77.38 88 THR A CA 1
ATOM 673 C C . THR A 1 88 ? 21.441 -20.491 -19.519 1.00 77.38 88 THR A C 1
ATOM 675 O O . THR A 1 88 ? 20.657 -21.432 -19.411 1.00 77.38 88 THR A O 1
ATOM 678 N N . THR A 1 89 ? 21.938 -20.113 -20.696 1.00 77.69 89 THR A N 1
ATOM 679 C CA . THR A 1 89 ? 21.874 -20.988 -21.866 1.00 77.69 89 THR A CA 1
ATOM 680 C C . THR A 1 89 ? 22.539 -22.301 -21.460 1.00 77.69 89 THR A C 1
ATOM 682 O O . THR A 1 89 ? 23.710 -22.262 -21.069 1.00 77.69 89 THR A O 1
ATOM 685 N N . PRO A 1 90 ? 21.827 -23.443 -21.472 1.00 75.44 90 PRO A N 1
ATOM 686 C CA . PRO A 1 90 ? 22.451 -24.723 -21.185 1.00 75.44 90 PRO A CA 1
ATOM 687 C C . PRO A 1 90 ? 23.629 -24.883 -22.143 1.00 75.44 90 PRO A C 1
ATOM 689 O O . PRO A 1 90 ? 23.443 -24.839 -23.361 1.00 75.44 90 PRO A O 1
ATOM 692 N N . GLY A 1 91 ? 24.845 -24.993 -21.604 1.00 76.50 91 GLY A N 1
ATOM 693 C CA . GLY A 1 91 ? 26.000 -25.334 -22.422 1.00 76.50 91 GLY A CA 1
ATOM 694 C C . GLY A 1 91 ? 25.699 -26.646 -23.137 1.00 76.50 91 GLY A C 1
ATOM 695 O O . GLY A 1 91 ? 25.151 -27.563 -22.520 1.00 76.50 91 GLY A O 1
ATOM 696 N N . ILE A 1 92 ? 26.011 -26.724 -24.432 1.00 77.44 92 ILE A N 1
ATOM 697 C CA . ILE A 1 92 ? 25.957 -27.991 -25.168 1.00 77.44 92 ILE A CA 1
ATOM 698 C C . ILE A 1 92 ? 26.742 -29.008 -24.324 1.00 77.44 92 ILE A C 1
ATOM 700 O O . ILE A 1 92 ? 27.880 -28.696 -23.958 1.00 77.44 92 ILE A O 1
ATOM 704 N N . PRO A 1 93 ? 26.155 -30.165 -23.950 1.00 76.69 93 PRO A N 1
ATOM 705 C CA . PRO A 1 93 ? 26.879 -31.187 -23.207 1.00 76.69 93 PRO A CA 1
ATOM 706 C C . PRO A 1 93 ? 28.205 -31.446 -23.914 1.00 76.69 93 PRO A C 1
ATOM 708 O O . PRO A 1 93 ? 28.205 -31.614 -25.136 1.00 76.69 93 PRO A O 1
ATOM 711 N N . ALA A 1 94 ? 29.320 -31.415 -23.176 1.00 72.81 94 ALA A N 1
ATOM 712 C CA . ALA A 1 94 ? 30.632 -31.685 -23.752 1.00 72.81 94 ALA A CA 1
ATOM 713 C C . ALA A 1 94 ? 30.535 -32.974 -24.576 1.00 72.81 94 ALA A C 1
ATOM 715 O O . ALA A 1 94 ? 30.116 -34.008 -24.046 1.00 72.81 94 ALA A O 1
ATOM 716 N N . GLN A 1 95 ? 30.828 -32.893 -25.881 1.00 73.56 95 GLN A N 1
ATOM 717 C CA . GLN A 1 95 ? 30.857 -34.098 -26.698 1.00 73.56 95 GLN A CA 1
ATOM 718 C C . GLN A 1 95 ? 31.867 -35.059 -26.059 1.00 73.56 95 GLN A C 1
ATOM 720 O O . GLN A 1 95 ? 32.955 -34.607 -25.692 1.00 73.56 95 GLN A O 1
ATOM 725 N N . PRO A 1 96 ? 31.517 -36.346 -25.882 1.00 70.75 96 PRO A N 1
ATOM 726 C CA . PRO A 1 96 ? 32.470 -37.328 -25.395 1.00 70.75 96 PRO A CA 1
ATOM 727 C C . PRO A 1 96 ? 33.718 -37.281 -26.275 1.00 70.75 96 PRO A C 1
ATOM 729 O O . PRO A 1 96 ? 33.589 -37.222 -27.502 1.00 70.75 96 PRO A O 1
ATOM 732 N N . ASP A 1 97 ? 34.900 -37.288 -25.655 1.00 71.62 97 ASP A N 1
ATOM 733 C CA . ASP A 1 97 ? 36.167 -37.343 -26.383 1.00 71.62 97 ASP A CA 1
ATOM 734 C C . ASP A 1 97 ? 36.095 -38.458 -27.428 1.00 71.62 97 ASP A C 1
ATOM 736 O O . ASP A 1 97 ? 35.839 -39.619 -27.096 1.00 71.62 97 ASP A O 1
ATOM 740 N N . ALA A 1 98 ? 36.339 -38.119 -28.697 1.00 66.75 98 ALA A N 1
ATOM 741 C CA . ALA A 1 98 ? 36.291 -39.074 -29.806 1.00 66.75 98 ALA A CA 1
ATOM 742 C C . ALA A 1 98 ? 37.222 -40.283 -29.578 1.00 66.75 98 ALA A C 1
ATOM 744 O O . ALA A 1 98 ? 36.978 -41.360 -30.112 1.00 66.75 98 ALA A O 1
ATOM 745 N N . ALA A 1 99 ? 38.240 -40.118 -28.726 1.00 64.25 99 ALA A N 1
ATOM 746 C CA . ALA A 1 99 ? 39.160 -41.165 -28.295 1.00 64.25 99 ALA A CA 1
ATOM 747 C C . ALA A 1 99 ? 38.504 -42.282 -27.454 1.00 64.25 99 ALA A C 1
ATOM 749 O O . ALA A 1 99 ? 38.984 -43.411 -27.482 1.00 64.25 99 ALA A O 1
ATOM 750 N N . LEU A 1 100 ? 37.414 -42.000 -26.729 1.00 62.19 100 LEU A N 1
ATOM 751 C CA . LEU A 1 100 ? 36.657 -43.001 -25.959 1.00 62.19 100 LEU A CA 1
ATOM 752 C C . LEU A 1 100 ? 35.584 -43.705 -26.800 1.00 62.19 100 LEU A C 1
ATOM 754 O O . LEU A 1 100 ? 35.116 -44.771 -26.418 1.00 62.19 100 LEU A O 1
ATOM 758 N N . ALA A 1 101 ? 35.193 -43.124 -27.938 1.00 61.41 101 ALA A N 1
ATOM 759 C CA . ALA A 1 101 ? 34.215 -43.711 -28.855 1.00 61.41 101 ALA A CA 1
ATOM 760 C C . ALA A 1 101 ? 34.832 -44.742 -29.822 1.00 61.41 101 ALA A C 1
ATOM 762 O O . ALA A 1 101 ? 34.101 -45.452 -30.509 1.00 61.41 101 ALA A O 1
ATOM 763 N N . SER A 1 102 ? 36.165 -44.805 -29.893 1.00 68.00 102 SER A N 1
ATOM 764 C CA . SER A 1 102 ? 36.927 -45.699 -30.774 1.00 68.00 102 SER A CA 1
ATOM 765 C C . SER A 1 102 ? 37.598 -46.882 -30.057 1.00 68.00 102 SER A C 1
ATOM 767 O O . SER A 1 102 ? 38.414 -47.558 -30.681 1.00 68.00 102 SER A O 1
ATOM 769 N N . ALA A 1 103 ? 37.309 -47.097 -28.768 1.00 54.69 103 ALA A N 1
ATOM 770 C CA . ALA A 1 103 ? 37.809 -48.217 -27.961 1.00 54.69 103 ALA A CA 1
ATOM 771 C C . ALA A 1 103 ? 36.726 -49.290 -27.789 1.00 54.69 103 ALA A C 1
ATOM 773 O O . ALA A 1 103 ? 37.087 -50.487 -27.832 1.00 54.69 103 ALA A O 1
#